Protein AF-W1EWZ7-F1 (afdb_monomer_lite)

Radius of gyration: 16.92 Å; chains: 1; bounding box: 52×22×27 Å

pLDDT: mean 83.1, std 13.85, range [44.25, 95.12]

Sequence (62 aa):
MKCDLCDFLPEGPACVRACPNQALRLITDDSLQRQMKEKQRLAASWFANGGEDPLSLTQEQH

Foldseek 3Di:
DDDPQPPVDPVTRPCCVPDPVNPDDDDDPVNVVVVVVVQVVQVVCCVVVVNPRSVVVVPPPD

Secondary structure (DSSP, 8-state):
----TTTT-TT--HHHHT-TT-------HHHHHHHHHHHHHHHHHGGGGTT--TTGGGTT--

Organism: NCBI:txid1432555

Structure (mmCIF, N/CA/C/O backbone):
data_AF-W1EWZ7-F1
#
_entry.id   AF-W1EWZ7-F1
#
loop_
_atom_site.group_PDB
_atom_site.id
_atom_site.type_symbol
_atom_site.label_atom_id
_atom_site.label_alt_id
_atom_site.label_comp_id
_atom_site.label_asym_id
_atom_site.label_entity_id
_atom_site.label_seq_id
_atom_site.pdbx_PDB_ins_code
_atom_site.Cartn_x
_atom_site.Cartn_y
_atom_site.Cartn_z
_atom_site.occupancy
_atom_site.B_iso_or_equiv
_atom_site.auth_seq_id
_atom_site.auth_comp_id
_atom_site.auth_asym_id
_atom_site.auth_atom_id
_at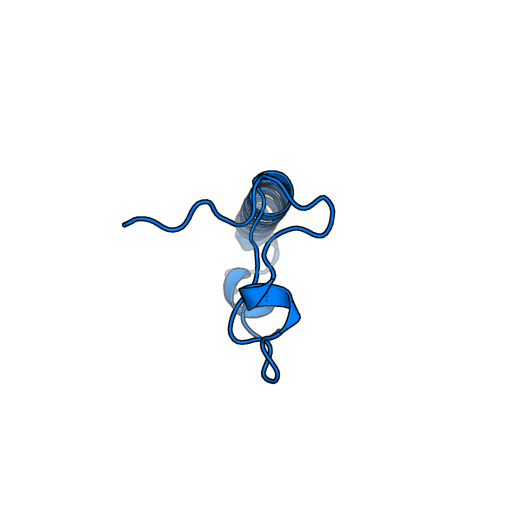om_site.pdbx_PDB_model_num
ATOM 1 N N . MET A 1 1 ? -23.906 -5.253 -5.416 1.00 75.44 1 MET A N 1
ATOM 2 C CA . MET A 1 1 ? -23.320 -4.551 -4.248 1.00 75.44 1 MET A CA 1
ATOM 3 C C . MET A 1 1 ? -21.815 -4.428 -4.455 1.00 75.44 1 MET A C 1
ATOM 5 O O . MET A 1 1 ? -21.228 -5.396 -4.922 1.00 75.44 1 MET A O 1
ATOM 9 N N . LYS A 1 2 ? -21.223 -3.249 -4.218 1.00 87.62 2 LYS A N 1
ATOM 10 C CA . LYS A 1 2 ? -19.794 -2.944 -4.443 1.00 87.62 2 LYS A CA 1
ATOM 11 C C . LYS A 1 2 ? -19.102 -2.697 -3.095 1.00 87.62 2 LYS A C 1
ATOM 13 O O . LYS A 1 2 ? -19.781 -2.426 -2.114 1.00 87.62 2 LYS A O 1
ATOM 18 N N . CYS A 1 3 ? -17.782 -2.851 -3.051 1.00 93.06 3 CYS A N 1
ATOM 19 C CA . CYS A 1 3 ? -16.958 -2.501 -1.897 1.00 93.06 3 CYS A CA 1
ATOM 20 C C . CYS A 1 3 ? -16.608 -1.007 -1.938 1.00 93.06 3 CYS A C 1
ATOM 22 O O . CYS A 1 3 ? -16.093 -0.543 -2.955 1.00 93.06 3 CYS A O 1
ATOM 24 N N . ASP A 1 4 ? -16.833 -0.302 -0.831 1.00 92.81 4 ASP A N 1
ATOM 25 C CA . ASP A 1 4 ? -16.564 1.137 -0.681 1.00 92.81 4 ASP A CA 1
ATOM 26 C C . ASP A 1 4 ? -15.296 1.405 0.151 1.00 92.81 4 ASP A C 1
ATOM 28 O O . ASP A 1 4 ? -15.221 2.383 0.880 1.00 92.81 4 ASP A O 1
ATOM 32 N N . LEU A 1 5 ? -14.343 0.463 0.148 1.00 91.81 5 LEU A N 1
ATOM 33 C CA . LEU A 1 5 ? -13.011 0.565 0.774 1.00 91.81 5 LEU A CA 1
ATOM 34 C C . LEU A 1 5 ? -12.984 0.981 2.263 1.00 91.81 5 LEU A C 1
ATOM 36 O O . LEU A 1 5 ? -11.936 1.314 2.809 1.00 91.81 5 LEU A O 1
ATOM 40 N N . CYS A 1 6 ? -14.120 0.868 2.952 1.00 93.69 6 CYS A N 1
ATOM 41 C CA . CYS A 1 6 ? -14.314 1.400 4.298 1.00 93.69 6 CYS A CA 1
ATOM 42 C C . CYS A 1 6 ? -14.081 2.921 4.392 1.00 93.69 6 CYS A C 1
ATOM 44 O O . CYS A 1 6 ? -13.583 3.376 5.418 1.00 93.69 6 CYS A O 1
ATOM 46 N N . ASP A 1 7 ? -14.490 3.700 3.384 1.00 90.62 7 ASP A N 1
ATOM 47 C CA . ASP A 1 7 ? -14.298 5.163 3.307 1.00 90.62 7 ASP A CA 1
ATOM 48 C C . ASP A 1 7 ? -14.823 5.951 4.530 1.00 90.62 7 ASP A C 1
ATOM 50 O O . ASP A 1 7 ? -14.425 7.088 4.768 1.00 90.62 7 ASP A O 1
ATOM 54 N N . PHE A 1 8 ? -15.702 5.350 5.335 1.00 92.44 8 PHE A N 1
ATOM 55 C CA . PHE A 1 8 ? -16.280 5.948 6.544 1.00 92.44 8 PHE A CA 1
ATOM 56 C C . PHE A 1 8 ? -15.487 5.666 7.830 1.00 92.44 8 PHE A C 1
ATOM 58 O O . PHE A 1 8 ? -15.800 6.240 8.872 1.00 92.44 8 PHE A O 1
ATOM 65 N N . LEU A 1 9 ? -14.512 4.754 7.791 1.00 92.00 9 LEU A N 1
ATOM 66 C CA . LEU A 1 9 ? -13.706 4.380 8.950 1.00 92.00 9 LEU A CA 1
ATOM 67 C C . LEU A 1 9 ? -12.356 5.102 8.897 1.00 92.00 9 LEU A C 1
ATOM 69 O O . LEU A 1 9 ? -11.604 4.895 7.940 1.00 92.00 9 LEU A O 1
ATOM 73 N N . PRO A 1 10 ? -11.987 5.887 9.925 1.00 89.62 10 PRO A N 1
ATOM 74 C CA . PRO A 1 10 ? -10.699 6.578 9.942 1.00 89.62 10 PRO A CA 1
ATOM 75 C C . PRO A 1 10 ? -9.514 5.606 9.999 1.00 89.62 10 PRO A C 1
ATOM 77 O O . PRO A 1 10 ? -8.414 5.943 9.569 1.00 89.62 10 PRO A O 1
ATOM 80 N N . GLU A 1 11 ? -9.727 4.376 10.471 1.00 88.94 11 GLU A N 1
ATOM 81 C CA . GLU A 1 11 ? -8.706 3.328 10.484 1.00 88.94 11 GLU A CA 1
ATOM 82 C C . GLU A 1 11 ? -8.456 2.717 9.089 1.00 88.94 11 GLU A C 1
ATOM 84 O O . GLU A 1 11 ? -7.517 1.930 8.920 1.00 88.94 11 GLU A O 1
ATOM 89 N N . GLY A 1 12 ? -9.305 3.018 8.097 1.00 89.44 12 GLY A N 1
ATOM 90 C CA . GLY A 1 12 ? -9.220 2.507 6.729 1.00 89.44 12 GLY A CA 1
ATOM 91 C C . GLY A 1 12 ? -9.806 1.094 6.537 1.00 89.44 12 GLY A C 1
ATOM 92 O O . GLY A 1 12 ? -10.639 0.646 7.337 1.00 89.44 12 GLY A O 1
ATOM 93 N N . PRO A 1 1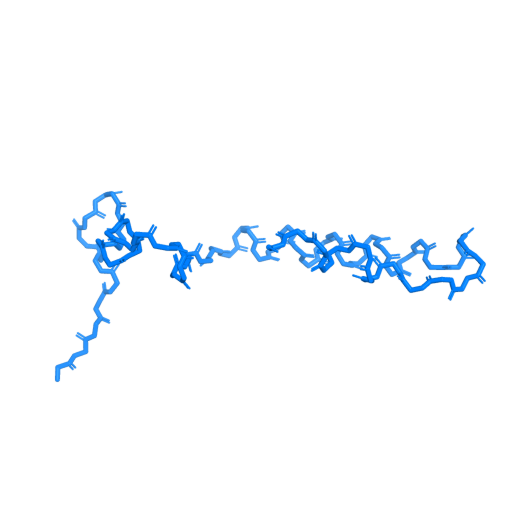3 ? -9.367 0.341 5.508 1.00 95.00 13 PRO A N 1
ATOM 94 C CA . PRO A 1 13 ? -9.960 -0.941 5.120 1.00 95.00 13 PRO A CA 1
ATOM 95 C C . PRO A 1 13 ? -9.805 -2.032 6.185 1.00 95.00 13 PRO A C 1
ATOM 97 O O . PRO A 1 13 ? -8.703 -2.517 6.459 1.00 95.00 13 PRO A O 1
ATOM 100 N N . ALA A 1 14 ? -10.925 -2.485 6.749 1.00 93.88 14 ALA A N 1
ATOM 101 C CA . ALA A 1 14 ? -10.924 -3.533 7.770 1.00 93.88 14 ALA A CA 1
ATOM 102 C C . ALA A 1 14 ? -10.371 -4.870 7.243 1.00 93.88 14 ALA A C 1
ATOM 104 O O . ALA A 1 14 ? -9.661 -5.568 7.963 1.00 93.88 14 ALA A O 1
ATOM 105 N N . CYS A 1 15 ? -10.637 -5.202 5.975 1.00 94.69 15 CYS A N 1
ATOM 106 C CA . CYS A 1 15 ? -10.150 -6.430 5.341 1.00 94.69 15 CYS A CA 1
ATOM 107 C C . CYS A 1 15 ? -8.617 -6.496 5.250 1.00 94.69 15 CYS A C 1
ATOM 109 O O . CYS A 1 15 ? -8.051 -7.576 5.391 1.00 94.69 15 CYS A O 1
ATOM 111 N N . VAL A 1 16 ? -7.947 -5.354 5.069 1.00 94.38 16 VAL A N 1
ATOM 112 C CA . VAL A 1 16 ? -6.480 -5.267 5.056 1.00 94.38 16 VAL A CA 1
ATOM 113 C C . VAL A 1 16 ? -5.929 -5.505 6.463 1.00 94.38 16 VAL A C 1
ATOM 115 O O . VAL A 1 16 ? -5.025 -6.316 6.629 1.00 94.38 16 VAL A O 1
ATOM 118 N N . ARG A 1 17 ? -6.510 -4.869 7.494 1.00 93.31 17 ARG A N 1
ATOM 119 C CA . ARG A 1 17 ? -6.061 -5.032 8.894 1.00 93.31 17 ARG A CA 1
ATOM 120 C C . ARG A 1 17 ? -6.305 -6.432 9.452 1.00 93.31 17 ARG A C 1
ATOM 122 O O . ARG A 1 17 ? -5.505 -6.923 10.237 1.00 93.31 17 ARG A O 1
ATOM 129 N N . ALA A 1 18 ? -7.412 -7.061 9.068 1.00 94.31 18 ALA A N 1
ATOM 130 C CA . ALA A 1 18 ? -7.773 -8.398 9.529 1.00 94.31 18 ALA A CA 1
ATOM 131 C C . ALA A 1 18 ? -6.984 -9.516 8.826 1.00 94.31 18 ALA A C 1
ATOM 133 O O . ALA A 1 18 ? -7.107 -10.672 9.220 1.00 94.31 18 ALA A O 1
ATOM 134 N N . CYS A 1 19 ? -6.216 -9.202 7.775 1.00 94.75 19 CYS A N 1
ATOM 135 C CA . CYS A 1 19 ? -5.524 -10.195 6.966 1.00 94.75 19 CYS A CA 1
ATOM 136 C C . CYS A 1 19 ? -4.331 -10.798 7.738 1.00 94.75 19 CYS A C 1
ATOM 138 O O . CYS A 1 19 ? -3.322 -10.116 7.925 1.00 94.75 19 CYS A O 1
ATOM 140 N N . PRO A 1 20 ? -4.395 -12.073 8.167 1.00 92.44 20 PRO A N 1
ATOM 141 C CA . PRO A 1 20 ? -3.411 -12.641 9.091 1.00 92.44 20 PRO A CA 1
ATOM 142 C C . PRO A 1 20 ? -2.047 -12.902 8.442 1.00 92.44 20 PRO A C 1
ATOM 144 O O . PRO A 1 20 ? -1.028 -12.882 9.119 1.00 92.44 20 PRO A O 1
ATOM 147 N N . ASN A 1 21 ? -2.025 -13.149 7.132 1.00 95.12 21 ASN A N 1
ATOM 148 C CA . ASN A 1 21 ? -0.810 -13.407 6.359 1.00 95.12 21 ASN A CA 1
ATOM 149 C C . ASN A 1 21 ? -0.335 -12.176 5.574 1.00 95.12 21 ASN A C 1
ATOM 151 O O . ASN A 1 21 ? 0.554 -12.301 4.741 1.00 95.12 21 ASN A O 1
ATOM 155 N N . GLN A 1 22 ? -0.962 -11.013 5.794 1.00 90.25 22 GLN A N 1
ATOM 156 C CA . GLN A 1 22 ? -0.626 -9.760 5.113 1.00 90.25 22 GLN A CA 1
ATOM 157 C C . GLN A 1 22 ? -0.694 -9.840 3.574 1.00 90.25 22 GLN A C 1
ATOM 159 O O . GLN A 1 22 ? -0.069 -9.039 2.882 1.00 90.25 22 GLN A O 1
ATOM 164 N N . ALA A 1 23 ? -1.490 -10.762 3.018 1.00 94.00 23 ALA A N 1
ATOM 165 C CA . ALA A 1 23 ? -1.684 -10.881 1.571 1.00 94.00 23 ALA A CA 1
ATOM 166 C C . ALA A 1 23 ? -2.376 -9.652 0.958 1.00 94.00 23 ALA A C 1
ATOM 168 O O . ALA A 1 23 ? -2.257 -9.394 -0.239 1.00 94.00 23 ALA A O 1
ATOM 169 N N . LEU A 1 24 ? -3.116 -8.895 1.770 1.00 92.69 24 LEU A N 1
ATOM 170 C CA . LEU A 1 24 ? -3.745 -7.647 1.364 1.00 92.69 24 LEU A CA 1
ATOM 171 C C . LEU A 1 24 ? -2.940 -6.465 1.902 1.00 92.69 24 LEU A C 1
ATOM 173 O O . LEU A 1 24 ? -2.666 -6.386 3.098 1.00 92.69 24 LEU A O 1
ATOM 177 N N . ARG A 1 25 ? -2.624 -5.510 1.023 1.00 90.12 25 ARG A N 1
ATOM 178 C CA . ARG A 1 25 ? -1.964 -4.249 1.377 1.00 90.12 25 ARG A CA 1
ATOM 179 C C . ARG A 1 25 ? -2.652 -3.084 0.681 1.00 90.12 25 ARG A C 1
ATOM 181 O O . ARG A 1 25 ? -2.941 -3.154 -0.510 1.00 90.12 25 ARG A O 1
ATOM 188 N N . LEU A 1 26 ? -2.888 -2.004 1.421 1.00 91.44 26 LEU A N 1
ATOM 189 C CA . LEU A 1 26 ? -3.392 -0.762 0.847 1.00 91.44 26 LEU A CA 1
ATOM 190 C C . LEU A 1 26 ? -2.230 0.016 0.221 1.00 91.44 26 LEU A C 1
ATOM 192 O O . LEU A 1 26 ? -1.260 0.347 0.903 1.00 91.44 26 LEU A O 1
ATOM 196 N N . ILE A 1 27 ? -2.331 0.302 -1.073 1.00 91.75 27 ILE A N 1
ATOM 197 C CA . ILE A 1 27 ? -1.397 1.177 -1.785 1.00 91.75 27 ILE A CA 1
ATOM 198 C C . ILE A 1 27 ? -2.037 2.558 -1.880 1.00 91.75 27 ILE A C 1
ATOM 200 O O . ILE A 1 27 ? -3.206 2.675 -2.239 1.00 91.75 27 ILE A O 1
ATOM 204 N N . THR A 1 28 ? -1.275 3.589 -1.533 1.00 90.75 28 THR A N 1
ATOM 205 C CA . THR A 1 28 ? -1.699 4.989 -1.588 1.00 90.75 28 THR A CA 1
ATOM 206 C C . THR A 1 28 ? -0.962 5.682 -2.724 1.00 90.75 28 THR A C 1
ATOM 208 O O . THR A 1 28 ? 0.132 5.255 -3.101 1.00 90.75 28 THR A O 1
ATOM 211 N N . ASP A 1 29 ? -1.515 6.772 -3.254 1.00 93.12 29 ASP A N 1
ATOM 212 C CA . ASP A 1 29 ? -0.837 7.559 -4.290 1.00 93.12 29 ASP A CA 1
ATOM 213 C C . ASP A 1 29 ? 0.569 7.977 -3.864 1.00 93.12 29 ASP A C 1
ATOM 215 O O . ASP A 1 29 ? 1.524 7.831 -4.616 1.00 93.12 29 ASP A O 1
ATOM 219 N N . ASP A 1 30 ? 0.725 8.418 -2.621 1.00 92.81 30 ASP A N 1
ATOM 220 C CA . ASP A 1 30 ? 2.014 8.809 -2.057 1.00 92.81 30 ASP A CA 1
ATOM 221 C C . ASP A 1 30 ? 3.029 7.645 -2.022 1.00 92.81 30 ASP A C 1
ATOM 223 O O . ASP A 1 30 ? 4.193 7.816 -2.403 1.00 92.81 30 ASP A O 1
ATOM 227 N N . SER A 1 31 ? 2.606 6.430 -1.647 1.00 89.88 31 SER A N 1
ATOM 228 C CA . SER A 1 31 ? 3.505 5.269 -1.673 1.00 89.88 31 SER A CA 1
ATOM 229 C C . SER A 1 31 ? 3.838 4.825 -3.098 1.00 89.88 31 SER A C 1
ATOM 231 O O . SER A 1 31 ? 4.975 4.423 -3.355 1.00 89.88 31 SER A O 1
ATOM 233 N N . LEU A 1 32 ? 2.898 4.975 -4.032 1.00 92.88 32 LEU A N 1
ATOM 234 C CA . LEU A 1 32 ? 3.122 4.731 -5.452 1.00 92.88 32 LEU A CA 1
ATOM 235 C C . LEU A 1 32 ? 4.112 5.742 -6.049 1.00 92.88 32 LEU A C 1
ATOM 237 O O . LEU A 1 32 ? 5.072 5.340 -6.704 1.00 92.88 32 LEU A O 1
ATOM 241 N N . GLN A 1 33 ? 3.947 7.038 -5.770 1.00 95.00 33 GLN A N 1
ATOM 242 C CA . GLN A 1 33 ? 4.860 8.084 -6.241 1.00 95.00 33 GLN A CA 1
ATOM 243 C C . GLN A 1 33 ? 6.280 7.877 -5.708 1.00 95.00 33 GLN A C 1
ATOM 245 O O . GLN A 1 33 ? 7.251 8.018 -6.456 1.00 95.00 33 GLN A O 1
ATOM 250 N N . ARG A 1 34 ? 6.426 7.475 -4.438 1.00 92.12 34 ARG A N 1
ATOM 251 C CA . ARG A 1 34 ? 7.735 7.099 -3.885 1.00 92.12 34 ARG A CA 1
ATOM 252 C C . ARG A 1 34 ? 8.373 5.941 -4.648 1.00 92.12 34 ARG A C 1
ATOM 254 O O . ARG A 1 34 ? 9.538 6.049 -5.022 1.00 92.12 34 ARG A O 1
ATOM 261 N N . GLN A 1 35 ? 7.620 4.872 -4.914 1.00 90.62 35 GLN A N 1
ATOM 262 C CA . GLN A 1 35 ? 8.121 3.723 -5.678 1.00 90.62 35 GLN A CA 1
ATOM 263 C C . GLN A 1 35 ? 8.520 4.117 -7.106 1.00 90.62 35 GLN A C 1
ATOM 265 O O . GLN A 1 35 ? 9.574 3.709 -7.588 1.00 90.62 35 GLN A O 1
ATOM 270 N N . MET A 1 36 ? 7.722 4.955 -7.773 1.00 90.94 36 MET A N 1
ATOM 271 C CA . MET A 1 36 ? 8.036 5.462 -9.111 1.00 90.94 36 MET A CA 1
ATOM 272 C C . MET A 1 36 ? 9.320 6.294 -9.121 1.00 90.94 36 MET A C 1
ATOM 274 O O . MET A 1 36 ? 10.175 6.089 -9.984 1.00 90.94 36 MET A O 1
ATOM 278 N N . LYS A 1 37 ? 9.477 7.208 -8.158 1.00 91.75 37 LYS A N 1
ATOM 279 C CA . LYS A 1 37 ? 10.678 8.042 -8.029 1.00 91.75 37 LYS A CA 1
ATOM 280 C C . LYS A 1 37 ? 11.920 7.196 -7.765 1.00 91.75 37 LYS A C 1
ATOM 282 O O . LYS A 1 37 ? 12.969 7.450 -8.353 1.00 91.75 37 LYS A O 1
ATOM 287 N N . GLU A 1 38 ? 11.795 6.179 -6.920 1.00 90.12 38 GLU A N 1
ATOM 288 C CA . GLU A 1 38 ? 12.890 5.254 -6.647 1.00 90.12 38 GLU A C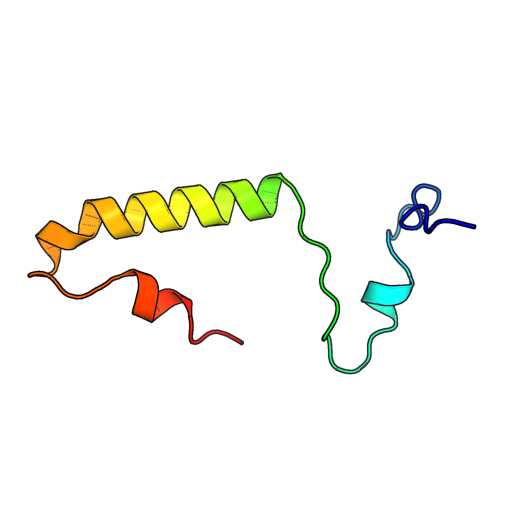A 1
ATOM 289 C C . GLU A 1 38 ? 13.270 4.460 -7.899 1.00 90.12 38 GLU A C 1
ATOM 291 O O . GLU A 1 38 ? 14.440 4.426 -8.275 1.00 90.12 38 GLU A O 1
ATOM 296 N N . LYS A 1 39 ? 12.283 3.936 -8.633 1.00 86.88 39 LYS A N 1
ATOM 297 C CA . LYS A 1 39 ? 12.513 3.257 -9.913 1.00 86.88 39 LYS A CA 1
ATOM 298 C C . LYS A 1 39 ? 13.236 4.155 -10.924 1.00 86.88 39 LYS A C 1
ATOM 300 O O . LYS A 1 39 ? 14.148 3.700 -11.608 1.00 86.88 39 LYS A O 1
ATOM 305 N N . GLN A 1 40 ? 12.854 5.429 -11.016 1.00 89.38 40 GLN A N 1
ATOM 306 C CA . GLN A 1 40 ? 13.524 6.406 -11.882 1.00 89.38 40 GLN A CA 1
ATOM 307 C C . GLN A 1 40 ? 14.969 6.665 -11.446 1.00 89.38 40 GLN A C 1
ATOM 309 O O . GLN A 1 40 ? 15.863 6.696 -12.290 1.00 89.38 40 GLN A O 1
ATOM 314 N N . ARG A 1 41 ? 15.208 6.824 -10.138 1.00 88.75 41 ARG A N 1
ATOM 315 C CA . ARG A 1 41 ? 16.551 7.010 -9.571 1.00 88.75 41 ARG A CA 1
ATOM 316 C C . ARG A 1 41 ? 17.454 5.823 -9.901 1.00 88.75 41 ARG A C 1
ATOM 318 O O . ARG A 1 41 ? 18.586 6.017 -10.339 1.00 88.75 41 ARG A O 1
ATOM 325 N N . LEU A 1 42 ? 16.932 4.613 -9.729 1.00 85.88 42 LEU A N 1
ATOM 326 C CA . LEU A 1 42 ? 17.614 3.367 -10.050 1.00 85.88 42 LEU A CA 1
ATOM 327 C C . LEU A 1 42 ? 17.943 3.291 -11.544 1.00 85.88 42 LEU A C 1
ATOM 329 O O . LEU A 1 42 ? 19.111 3.138 -11.894 1.00 85.88 42 LEU A O 1
ATOM 333 N N . ALA A 1 43 ? 16.964 3.520 -12.421 1.00 84.62 43 ALA A N 1
ATOM 334 C CA . ALA A 1 43 ? 17.182 3.541 -13.867 1.00 84.62 43 ALA A CA 1
ATOM 335 C C . ALA A 1 43 ? 18.227 4.589 -14.301 1.00 84.62 43 ALA A C 1
ATOM 337 O O . ALA A 1 43 ? 19.064 4.304 -15.153 1.00 84.62 43 ALA A O 1
ATOM 338 N N . ALA A 1 44 ? 18.239 5.775 -13.683 1.00 86.31 44 ALA A N 1
ATOM 339 C CA . ALA A 1 4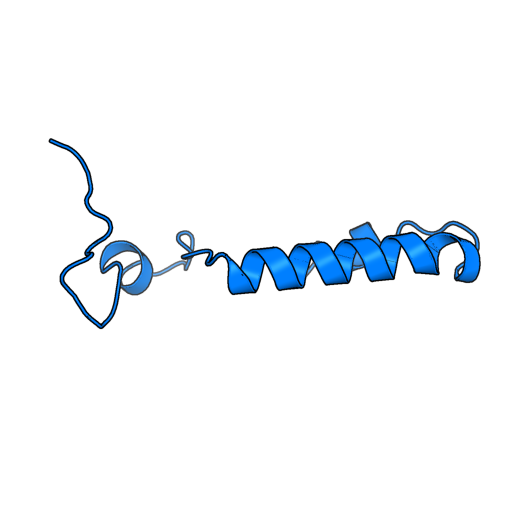4 ? 19.262 6.790 -13.940 1.00 86.31 44 ALA A CA 1
ATOM 340 C C . ALA A 1 44 ? 20.668 6.332 -13.507 1.00 86.31 44 ALA A C 1
ATOM 342 O O . ALA A 1 44 ? 21.658 6.677 -14.150 1.00 86.31 44 ALA A O 1
ATOM 343 N N . SER A 1 45 ? 20.760 5.528 -12.443 1.00 83.50 45 SER A N 1
ATOM 344 C CA . SER A 1 45 ? 22.020 4.960 -11.947 1.00 83.50 45 SER A CA 1
ATOM 345 C C . SER A 1 45 ? 22.503 3.719 -12.711 1.00 83.50 45 SER A C 1
ATOM 347 O O . SER A 1 45 ? 23.624 3.273 -12.481 1.00 83.50 45 SER A O 1
ATOM 349 N N . TRP A 1 46 ? 21.707 3.175 -13.640 1.00 76.62 46 TRP A N 1
ATOM 350 C CA . TRP A 1 46 ? 22.037 1.958 -14.398 1.00 76.62 46 TRP A CA 1
ATOM 351 C C . TRP A 1 46 ? 23.387 2.056 -15.125 1.00 76.62 46 TRP A C 1
ATOM 353 O O . TRP A 1 46 ? 24.220 1.156 -15.038 1.00 76.62 46 TRP A O 1
ATOM 363 N N . PHE A 1 47 ? 23.657 3.199 -15.764 1.00 71.19 47 PHE A N 1
ATOM 364 C CA . PHE A 1 47 ? 24.927 3.440 -16.458 1.00 71.19 47 PHE A CA 1
ATOM 365 C C . PHE A 1 47 ? 26.130 3.548 -15.509 1.00 71.19 47 PHE A C 1
ATOM 367 O O . PHE A 1 47 ? 27.255 3.281 -15.922 1.00 71.19 47 PHE A O 1
ATOM 374 N N . ALA A 1 48 ? 25.913 3.934 -14.247 1.00 75.75 48 ALA A N 1
ATOM 375 C CA . ALA A 1 48 ? 26.981 4.078 -13.260 1.00 75.75 48 ALA A CA 1
ATOM 376 C C . ALA A 1 48 ? 27.458 2.726 -12.704 1.00 75.75 48 ALA A C 1
ATOM 378 O O . ALA A 1 48 ? 28.609 2.617 -12.294 1.00 75.75 48 ALA A O 1
ATOM 379 N N . ASN A 1 49 ? 26.599 1.701 -12.731 1.00 67.06 49 ASN A N 1
ATOM 380 C CA . ASN A 1 49 ? 26.878 0.365 -12.198 1.00 67.06 49 ASN A CA 1
ATOM 381 C C . ASN A 1 49 ? 27.234 -0.660 -13.300 1.00 67.06 49 ASN A C 1
ATOM 383 O O . ASN A 1 49 ? 27.046 -1.858 -13.153 1.00 67.06 49 ASN A O 1
ATOM 387 N N . GLY A 1 50 ? 27.726 -0.214 -14.461 1.00 67.31 50 GLY A N 1
ATOM 388 C CA . GLY A 1 50 ? 28.241 -1.136 -15.485 1.00 67.31 50 GLY A CA 1
ATOM 389 C C . GLY A 1 50 ? 27.194 -2.045 -16.150 1.00 67.31 50 GLY A C 1
ATOM 390 O O . GLY A 1 50 ? 27.570 -3.046 -16.756 1.00 67.31 50 GLY A O 1
ATOM 391 N N . GLY A 1 51 ? 25.904 -1.695 -16.083 1.00 64.94 51 GLY A N 1
ATOM 392 C CA . GLY A 1 51 ? 24.831 -2.398 -16.794 1.00 64.94 51 GLY A CA 1
ATOM 393 C C . GLY A 1 51 ? 24.086 -3.471 -15.993 1.00 64.94 51 GLY A C 1
ATOM 394 O O . GLY A 1 51 ? 23.251 -4.168 -16.571 1.00 64.94 51 GLY A O 1
ATOM 395 N N . GLU A 1 52 ? 24.335 -3.602 -14.686 1.00 66.25 52 GLU A N 1
ATOM 396 C CA . GLU A 1 52 ? 23.500 -4.425 -13.799 1.00 66.25 52 GLU A CA 1
ATOM 397 C C . GLU A 1 52 ? 22.089 -3.830 -13.667 1.00 66.25 52 GLU A C 1
ATOM 399 O O . GLU A 1 52 ? 21.951 -2.615 -13.566 1.00 66.25 52 GLU A O 1
ATOM 404 N N . ASP A 1 53 ? 21.035 -4.656 -13.713 1.00 68.81 53 ASP A N 1
ATOM 405 C CA . ASP A 1 53 ? 19.644 -4.192 -13.603 1.00 68.81 53 ASP A CA 1
ATOM 406 C C . ASP A 1 53 ? 19.308 -3.788 -12.152 1.00 68.81 53 ASP A C 1
ATOM 408 O O . ASP A 1 53 ? 19.131 -4.659 -11.292 1.00 68.81 53 ASP A O 1
ATOM 412 N N . PRO A 1 54 ? 19.155 -2.485 -11.849 1.00 62.34 54 PRO A N 1
ATOM 413 C CA . PRO A 1 54 ? 18.906 -2.016 -10.500 1.00 62.34 54 PRO A CA 1
ATOM 414 C C . PRO A 1 54 ? 17.470 -2.300 -10.031 1.00 62.34 54 PRO A C 1
ATOM 416 O O . PRO A 1 54 ? 17.201 -2.157 -8.838 1.00 62.34 54 PRO A O 1
ATOM 419 N N . LEU A 1 55 ? 16.543 -2.727 -10.908 1.00 63.91 55 LEU A N 1
ATOM 420 C CA . LEU A 1 55 ? 15.223 -3.203 -10.466 1.00 63.91 55 LEU A CA 1
ATOM 421 C C . LEU A 1 55 ? 15.317 -4.527 -9.705 1.00 63.91 55 LEU A C 1
ATOM 423 O O . LEU A 1 55 ? 14.526 -4.743 -8.783 1.00 63.91 55 LEU A O 1
ATOM 427 N N . SER A 1 56 ? 16.281 -5.385 -10.05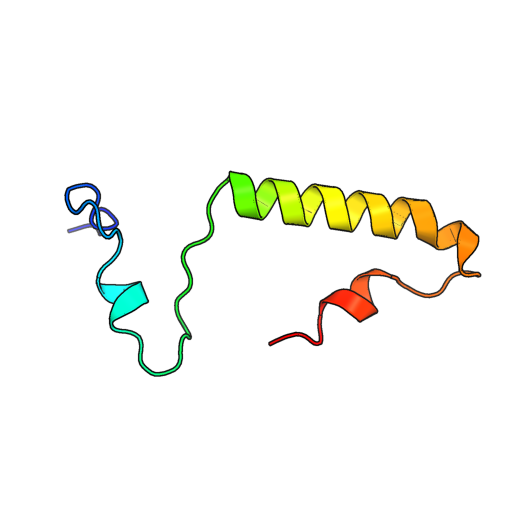2 1.00 60.72 56 SER A N 1
ATOM 428 C CA . SER A 1 56 ? 16.404 -6.718 -9.457 1.00 60.72 56 SER A CA 1
ATOM 429 C C . SER A 1 56 ? 16.708 -6.655 -7.951 1.00 60.72 56 SER A C 1
ATOM 431 O O . SER A 1 56 ? 16.269 -7.522 -7.203 1.00 60.72 56 SER A O 1
ATOM 433 N N . LEU A 1 57 ? 17.354 -5.577 -7.485 1.00 57.56 57 LEU A N 1
ATOM 434 C CA . LEU A 1 57 ? 17.663 -5.319 -6.069 1.00 57.56 57 LEU A CA 1
ATOM 435 C C . LEU A 1 57 ? 16.436 -4.933 -5.226 1.00 57.56 57 LEU A C 1
ATOM 437 O O . LEU A 1 57 ? 16.452 -5.069 -4.005 1.00 57.56 57 LEU A O 1
ATOM 441 N N . THR A 1 58 ? 15.366 -4.433 -5.853 1.00 58.22 58 THR A N 1
ATOM 442 C CA . THR A 1 58 ? 14.156 -3.987 -5.132 1.00 58.22 58 THR A CA 1
ATOM 443 C C . THR A 1 58 ? 13.111 -5.084 -4.957 1.00 58.22 58 THR A C 1
ATOM 445 O O . THR A 1 58 ? 12.183 -4.930 -4.163 1.00 58.22 58 THR A O 1
ATOM 448 N N . GLN A 1 59 ? 13.250 -6.190 -5.691 1.00 57.81 59 GLN A N 1
ATOM 449 C CA . GLN A 1 59 ? 12.231 -7.234 -5.769 1.00 57.81 59 GLN A CA 1
ATOM 450 C C . GLN A 1 59 ? 12.376 -8.308 -4.673 1.00 57.81 59 GLN A C 1
ATOM 452 O O . GLN A 1 59 ? 11.443 -9.076 -4.463 1.00 57.81 59 GLN A O 1
ATOM 457 N N . GLU A 1 60 ? 13.480 -8.308 -3.915 1.00 50.03 60 GLU A N 1
ATOM 458 C CA . GLU A 1 60 ? 13.785 -9.299 -2.864 1.00 50.03 60 GLU A CA 1
ATOM 459 C C . GLU A 1 60 ? 13.289 -8.927 -1.448 1.00 50.03 60 GLU A C 1
ATOM 461 O O . GLU A 1 60 ? 13.757 -9.484 -0.460 1.00 50.03 60 GLU A O 1
ATOM 466 N N . GLN A 1 61 ? 12.344 -7.989 -1.308 1.00 48.69 61 GLN A N 1
ATOM 467 C CA . GLN A 1 61 ? 11.764 -7.618 -0.001 1.00 48.69 61 GLN A CA 1
ATOM 468 C C . GLN A 1 61 ? 10.275 -7.971 0.144 1.00 48.69 61 GLN A C 1
ATOM 470 O O . GLN A 1 61 ? 9.481 -7.137 0.585 1.00 48.69 61 GLN A O 1
ATOM 475 N N . HIS A 1 62 ? 9.886 -9.194 -0.227 1.00 44.25 62 HIS A N 1
ATOM 476 C CA . HIS A 1 62 ? 8.592 -9.779 0.158 1.00 44.25 62 HIS A CA 1
ATOM 477 C C . HIS A 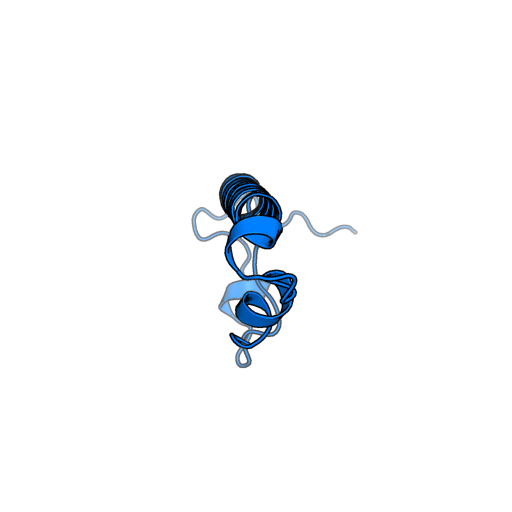1 62 ? 8.773 -11.127 0.843 1.00 44.25 62 HIS A C 1
ATOM 479 O O . HIS A 1 62 ? 9.527 -11.961 0.297 1.00 44.25 62 HIS A O 1
#